Protein AF-A0A0S7XRN1-F1 (afdb_monomer)

Mean predicted aligned error: 5.83 Å

Radius of gyration: 18.35 Å; Cα contacts (8 Å, |Δi|>4): 46; chains: 1; bounding box: 29×50×40 Å

Foldseek 3Di:
DQVVVQKDKDKDVVVQVVCQPDPVSCVVVVHDPPDHRPIDMDIDHDPDDDPDDDDDDDDDDDDDDD

Solvent-accessible surface area (backbone atoms only — not comparable to full-atom values): 4513 Å² total; per-residue (Å²): 116,55,60,81,73,65,25,41,75,45,81,36,65,67,57,24,52,51,37,69,72,31,69,66,52,30,56,77,68,70,54,58,91,87,61,78,68,88,73,35,75,51,74,45,72,61,95,65,86,76,94,63,79,82,89,71,84,83,82,86,82,79,85,81,88,128

InterPro domains:
  IPR000415 Nitroreductase-like [G3DSA:3.40.109.10] (1-64)
  IPR000415 Nitroreductase-like [SSF55469] (2-58)

Nearest PDB structures (foldseek):
  3bm1-assembly1_B  TM=7.499E-01  e=9.688E-02  Escherichia coli K-12

Sequence (66 aa):
MAQTLGLGSCFVSLAQNAINASRTCRKILNMSPADRIHAVVVLGYPAVQFHRAIPRESKTFQWLDT

Secondary structure (DSSP, 8-state):
--GGGT-EEEE-HHHHHHHHH-HHHHHHTT--TT------EEEE--SS--SSPPP-PPPP------

Structure (mmCIF, N/CA/C/O backbone):
data_AF-A0A0S7XRN1-F1
#
_entry.id   AF-A0A0S7XRN1-F1
#
loop_
_atom_site.group_PDB
_atom_site.id
_atom_site.type_symbol
_atom_site.label_atom_id
_atom_site.label_alt_id
_atom_site.label_comp_id
_atom_site.label_asym_id
_atom_site.label_entity_id
_atom_site.label_seq_id
_atom_site.pdbx_PDB_ins_code
_atom_site.Cartn_x
_atom_site.Cartn_y
_atom_site.Cartn_z
_atom_site.occupancy
_atom_site.B_iso_or_equiv
_atom_site.auth_seq_id
_atom_site.auth_comp_id
_atom_site.auth_asym_id
_atom_site.auth_atom_id
_atom_site.pdbx_PDB_model_num
ATOM 1 N N . MET A 1 1 ? 12.523 2.678 -5.101 1.00 64.94 1 MET A N 1
ATOM 2 C CA . MET A 1 1 ? 12.948 2.115 -3.801 1.00 64.94 1 MET A CA 1
ATOM 3 C C . MET A 1 1 ? 12.504 0.655 -3.627 1.00 64.94 1 MET A C 1
ATOM 5 O O . MET A 1 1 ? 13.365 -0.150 -3.334 1.00 64.94 1 MET A O 1
ATOM 9 N N . ALA A 1 2 ? 11.252 0.243 -3.894 1.00 84.38 2 ALA A N 1
ATOM 10 C CA . ALA A 1 2 ? 10.918 -1.197 -4.005 1.00 84.38 2 ALA A CA 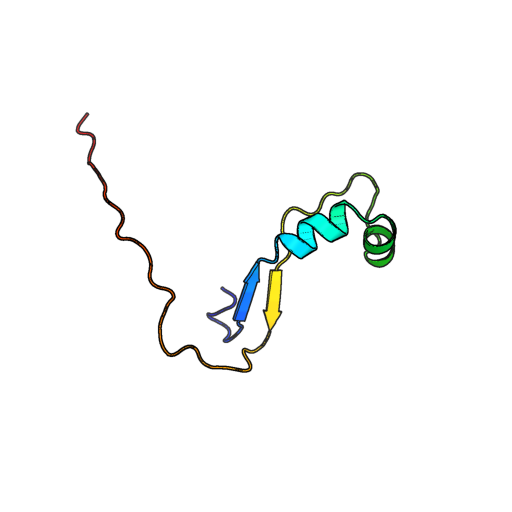1
ATOM 11 C C . ALA A 1 2 ? 11.334 -1.801 -5.366 1.00 84.38 2 ALA A C 1
ATOM 13 O O . ALA A 1 2 ? 12.028 -2.810 -5.425 1.00 84.38 2 ALA A O 1
ATOM 14 N N . GLN A 1 3 ? 11.015 -1.104 -6.462 1.00 82.88 3 GLN A N 1
ATOM 15 C CA . GLN A 1 3 ? 11.362 -1.528 -7.829 1.00 82.88 3 GLN A CA 1
ATOM 16 C C . GLN A 1 3 ? 12.870 -1.678 -8.065 1.00 82.88 3 GLN A C 1
ATOM 18 O O . GLN A 1 3 ? 13.291 -2.536 -8.827 1.00 82.88 3 GLN A O 1
ATOM 23 N N . THR A 1 4 ? 13.691 -0.884 -7.374 1.00 88.75 4 THR A N 1
ATOM 24 C CA . THR A 1 4 ? 15.161 -0.972 -7.437 1.00 88.75 4 THR A CA 1
ATOM 25 C C . THR A 1 4 ? 15.698 -2.264 -6.820 1.00 88.75 4 THR A C 1
ATOM 27 O O . THR A 1 4 ? 16.811 -2.660 -7.129 1.00 88.75 4 THR A O 1
ATOM 30 N N . LEU A 1 5 ? 14.906 -2.923 -5.969 1.00 91.06 5 LEU A N 1
ATOM 31 C CA . LEU A 1 5 ? 15.197 -4.226 -5.366 1.00 91.06 5 LEU A CA 1
ATOM 32 C C . LEU A 1 5 ? 14.497 -5.378 -6.115 1.00 91.06 5 LEU A C 1
ATOM 34 O O . LEU A 1 5 ? 14.428 -6.493 -5.607 1.00 91.06 5 LEU A O 1
ATOM 38 N N . GLY A 1 6 ? 13.922 -5.111 -7.294 1.00 87.69 6 GLY A N 1
ATOM 39 C CA . GLY A 1 6 ? 13.163 -6.095 -8.075 1.00 87.69 6 GLY A CA 1
ATOM 40 C C . GLY A 1 6 ? 11.739 -6.360 -7.571 1.00 87.69 6 GLY A C 1
ATOM 41 O O . GLY A 1 6 ? 1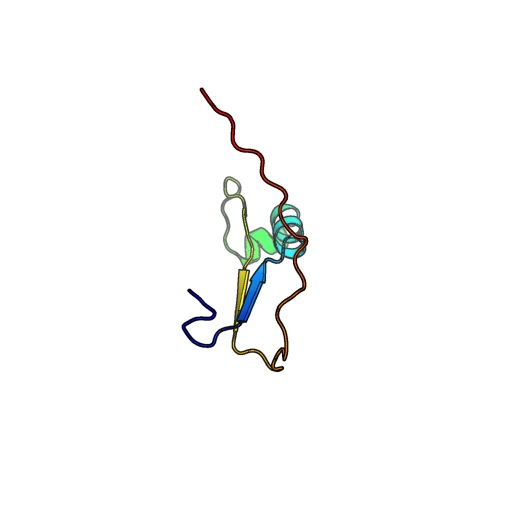1.066 -7.248 -8.091 1.00 87.69 6 GLY A O 1
ATOM 42 N N . LEU A 1 7 ? 11.252 -5.596 -6.586 1.00 91.62 7 LEU A N 1
ATOM 43 C CA . LEU A 1 7 ? 9.899 -5.742 -6.045 1.00 91.62 7 LEU A CA 1
ATOM 44 C C . LEU A 1 7 ? 8.895 -4.837 -6.768 1.00 91.62 7 LEU A C 1
ATOM 46 O O . LEU A 1 7 ? 9.124 -3.642 -6.974 1.00 91.62 7 LEU A O 1
ATOM 50 N N . GLY A 1 8 ? 7.731 -5.397 -7.085 1.00 90.56 8 GLY A N 1
ATOM 51 C CA . GLY A 1 8 ? 6.540 -4.641 -7.443 1.00 90.56 8 GLY A CA 1
ATOM 52 C C . GLY A 1 8 ? 5.928 -3.967 -6.217 1.00 90.56 8 GLY A C 1
ATOM 53 O O . GLY A 1 8 ? 6.062 -4.451 -5.092 1.00 90.56 8 GLY A O 1
ATOM 54 N N . SER A 1 9 ? 5.235 -2.850 -6.436 1.00 92.81 9 SER A N 1
ATOM 55 C CA . SER A 1 9 ? 4.503 -2.148 -5.382 1.00 92.81 9 SER A CA 1
ATOM 56 C C . SER A 1 9 ? 3.168 -1.618 -5.885 1.00 92.81 9 SER A C 1
ATOM 58 O 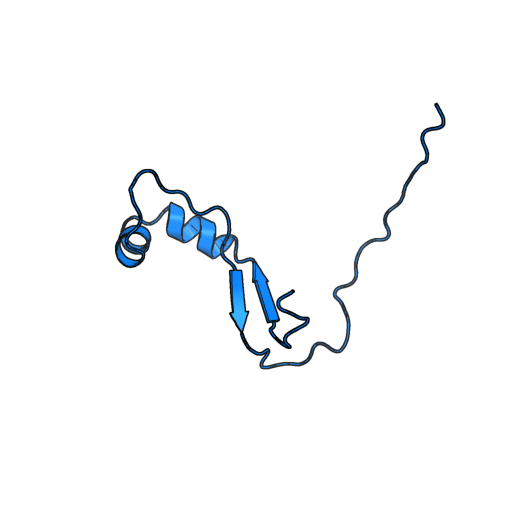O . SER A 1 9 ? 3.114 -1.047 -6.976 1.00 92.81 9 SER A O 1
ATOM 60 N N . CYS A 1 10 ? 2.117 -1.743 -5.076 1.00 92.25 10 CYS A N 1
ATOM 61 C CA . CYS A 1 10 ? 0.787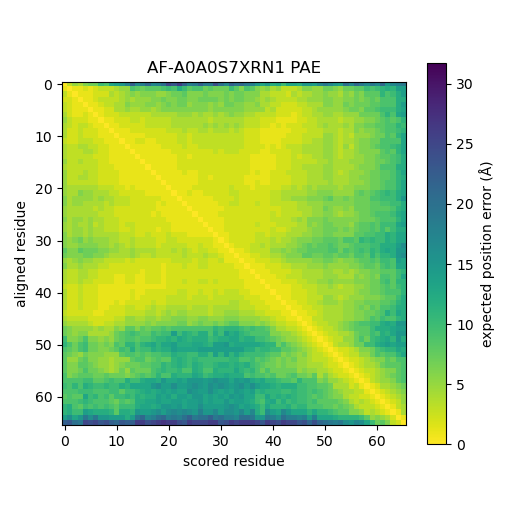 -1.221 -5.383 1.00 92.25 10 CYS A CA 1
ATOM 62 C C . CYS A 1 10 ? 0.187 -0.510 -4.164 1.00 92.25 10 CYS A C 1
ATOM 64 O O . CYS A 1 10 ? 0.121 -1.091 -3.081 1.00 92.25 10 CYS A O 1
ATOM 66 N N . PHE A 1 11 ? -0.264 0.735 -4.346 1.00 95.50 11 PHE A N 1
ATOM 67 C CA . PHE A 1 11 ? -1.073 1.439 -3.352 1.00 95.50 11 PHE A CA 1
ATOM 68 C C . PHE A 1 11 ? -2.523 0.969 -3.446 1.00 95.50 11 PHE A C 1
ATOM 70 O O . PHE A 1 11 ? -3.139 1.064 -4.505 1.00 95.50 11 PHE A O 1
ATOM 77 N N . VAL A 1 12 ? -3.079 0.497 -2.331 1.00 97.12 12 VAL A N 1
ATOM 78 C CA . VAL A 1 12 ? -4.431 -0.072 -2.285 1.00 97.12 12 VAL A CA 1
ATOM 79 C C . VAL A 1 12 ? -5.332 0.799 -1.411 1.00 97.12 12 VAL A C 1
ATOM 81 O O . VAL A 1 12 ? -5.617 0.483 -0.255 1.00 97.12 12 VAL A O 1
ATOM 84 N N . SER A 1 13 ? -5.812 1.910 -1.973 1.00 96.56 13 SER A N 1
ATOM 85 C CA . SER A 1 13 ? -6.708 2.847 -1.271 1.00 96.56 13 SER A CA 1
ATOM 86 C C . SER A 1 13 ? -8.012 2.188 -0.810 1.00 96.56 13 SER A C 1
ATOM 88 O O . SER A 1 13 ? -8.561 2.546 0.229 1.00 96.56 13 SER A O 1
ATOM 90 N N . LEU A 1 14 ? -8.491 1.173 -1.536 1.00 96.88 14 LEU A N 1
ATOM 91 C CA . LEU A 1 14 ? -9.665 0.409 -1.119 1.00 96.88 14 LEU A CA 1
ATOM 92 C C . LEU A 1 14 ? -9.422 -0.328 0.207 1.00 96.88 14 LEU A C 1
ATOM 94 O O . LEU A 1 14 ? -10.262 -0.270 1.101 1.00 96.88 14 LEU A O 1
ATOM 98 N N . ALA A 1 15 ? -8.257 -0.963 0.366 1.00 96.81 15 ALA A N 1
ATOM 99 C CA . ALA A 1 15 ? -7.889 -1.653 1.599 1.00 96.81 15 ALA A CA 1
ATOM 100 C C . ALA A 1 15 ? -7.720 -0.662 2.755 1.00 96.81 15 ALA A C 1
ATOM 102 O O . ALA A 1 15 ? -8.229 -0.903 3.847 1.00 96.81 15 ALA A O 1
ATOM 103 N N . GLN A 1 16 ? -7.085 0.488 2.504 1.00 97.44 16 GLN A N 1
ATOM 104 C CA . GLN A 1 16 ? -6.994 1.576 3.481 1.00 97.44 16 GLN A CA 1
ATOM 105 C C . GLN A 1 16 ? -8.382 1.978 4.008 1.00 97.44 16 GLN A C 1
ATOM 107 O O . GLN A 1 16 ? -8.585 2.070 5.223 1.00 97.44 16 GLN A O 1
ATOM 112 N N . ASN A 1 17 ? -9.339 2.212 3.108 1.00 96.81 17 ASN A N 1
ATOM 113 C CA . ASN A 1 17 ? -10.692 2.626 3.478 1.00 96.81 17 ASN A CA 1
ATOM 114 C C . ASN A 1 17 ? -11.439 1.513 4.223 1.00 96.81 17 ASN A C 1
ATOM 116 O O . ASN A 1 17 ? -12.020 1.765 5.280 1.00 96.81 17 ASN A O 1
ATOM 120 N N . ALA A 1 18 ? -11.370 0.280 3.718 1.00 96.50 18 ALA A N 1
ATOM 121 C CA . ALA A 1 18 ? -12.028 -0.875 4.320 1.00 96.50 18 ALA A CA 1
ATOM 122 C C . ALA A 1 18 ? -11.526 -1.155 5.745 1.00 96.50 18 ALA A C 1
ATOM 124 O O . ALA A 1 18 ? -12.328 -1.362 6.657 1.00 96.50 18 ALA A O 1
ATOM 125 N N . ILE A 1 19 ? -10.209 -1.107 5.970 1.00 96.44 19 ILE A N 1
ATOM 126 C CA . ILE A 1 19 ? -9.632 -1.355 7.295 1.00 96.44 19 ILE A CA 1
ATOM 127 C C . ILE A 1 19 ? -10.006 -0.236 8.268 1.00 96.44 19 ILE A C 1
ATOM 129 O O . ILE A 1 19 ? -10.377 -0.519 9.403 1.00 96.44 19 ILE A O 1
ATOM 133 N N . ASN A 1 20 ? -9.966 1.031 7.843 1.00 95.88 20 ASN A N 1
ATOM 134 C CA . ASN A 1 20 ? -10.378 2.135 8.711 1.00 95.88 20 ASN A CA 1
ATOM 135 C C . ASN A 1 20 ? -11.861 2.059 9.110 1.00 95.88 20 ASN A C 1
ATOM 137 O O . ASN A 1 20 ? -12.191 2.442 10.230 1.00 95.88 20 ASN A O 1
ATOM 141 N N . ALA A 1 21 ? -12.731 1.556 8.229 1.00 95.69 21 ALA A N 1
ATOM 142 C CA . ALA A 1 21 ? -14.161 1.405 8.496 1.00 95.69 21 ALA A CA 1
ATOM 143 C C . ALA A 1 21 ? -14.509 0.155 9.331 1.00 95.69 21 ALA A C 1
ATOM 145 O O . ALA A 1 21 ? -15.525 0.135 10.025 1.00 95.69 21 ALA A O 1
ATOM 146 N N . SER A 1 22 ? -13.683 -0.895 9.288 1.00 96.12 22 SER A N 1
ATOM 147 C CA . SER A 1 22 ? -13.976 -2.182 9.928 1.00 96.12 22 SER A CA 1
ATOM 148 C C . SER A 1 22 ? -13.295 -2.342 11.289 1.00 96.12 22 SER A C 1
ATOM 150 O O . SER A 1 22 ? -12.076 -2.508 11.392 1.00 96.12 22 SER A O 1
ATOM 152 N N . ARG A 1 23 ? -14.097 -2.409 12.362 1.00 94.38 23 ARG A N 1
ATOM 153 C CA . ARG A 1 23 ? -13.597 -2.706 13.719 1.00 94.38 23 ARG A CA 1
ATOM 154 C C . ARG A 1 23 ? -12.938 -4.088 13.797 1.00 94.38 23 ARG A C 1
ATOM 156 O O . ARG A 1 23 ? -11.968 -4.247 14.531 1.00 94.38 23 ARG A O 1
ATOM 163 N N . THR A 1 24 ? -13.431 -5.072 13.044 1.00 96.44 24 THR A N 1
ATOM 164 C CA . THR A 1 24 ? -12.845 -6.421 13.004 1.00 96.44 24 THR A CA 1
ATOM 165 C C . THR A 1 24 ? -11.455 -6.397 12.378 1.00 96.44 24 THR A C 1
ATOM 167 O O . THR A 1 24 ? -10.520 -6.932 12.966 1.00 96.44 24 THR A O 1
ATOM 170 N N . CYS A 1 25 ? -11.282 -5.709 11.246 1.00 95.81 25 CYS A N 1
ATOM 171 C CA . CYS A 1 25 ? -9.970 -5.572 10.609 1.00 95.81 25 CYS A CA 1
ATOM 172 C C . CYS A 1 25 ? -8.980 -4.831 11.516 1.00 95.81 25 CYS A C 1
ATOM 174 O O . CYS A 1 25 ? -7.844 -5.272 11.671 1.00 95.81 25 CYS A O 1
ATOM 176 N N . ARG A 1 26 ? -9.425 -3.757 12.183 1.00 95.50 26 ARG A N 1
ATOM 177 C CA . ARG A 1 26 ? -8.606 -3.028 13.166 1.00 95.50 26 ARG A CA 1
ATOM 178 C C . ARG A 1 26 ? -8.152 -3.905 14.332 1.00 95.50 26 ARG A C 1
ATOM 180 O O . ARG A 1 26 ? -7.002 -3.804 14.742 1.00 95.50 26 ARG A O 1
ATOM 187 N N . LYS A 1 27 ? -9.026 -4.784 14.836 1.00 95.62 27 LYS A N 1
ATOM 188 C CA . LYS A 1 27 ? -8.676 -5.753 15.886 1.00 95.62 27 LYS A CA 1
ATOM 189 C C . LYS A 1 27 ? -7.639 -6.767 15.413 1.00 95.62 27 LYS A C 1
ATOM 191 O O . LYS A 1 27 ? -6.687 -7.013 16.135 1.00 95.62 27 LYS A O 1
ATOM 196 N N . ILE A 1 28 ? -7.800 -7.319 14.208 1.00 96.88 28 ILE A N 1
ATOM 197 C CA . ILE A 1 28 ? -6.836 -8.275 13.629 1.00 96.88 28 ILE A CA 1
ATOM 198 C C . ILE A 1 28 ? -5.440 -7.648 13.530 1.00 96.88 28 ILE A C 1
ATOM 200 O O . ILE A 1 28 ? -4.442 -8.311 13.789 1.00 96.88 28 ILE A O 1
ATOM 204 N N . LEU A 1 29 ? -5.375 -6.360 13.194 1.00 95.69 29 LEU A N 1
ATOM 205 C CA . LEU A 1 29 ? -4.129 -5.604 13.085 1.00 95.69 29 LEU A CA 1
ATOM 206 C C . LEU A 1 29 ? -3.628 -5.035 14.424 1.00 95.69 29 LEU A C 1
ATOM 208 O O . LEU A 1 29 ? -2.655 -4.288 14.421 1.00 95.69 29 LEU A O 1
ATOM 212 N N . ASN A 1 30 ? -4.282 -5.356 15.549 1.00 96.25 30 ASN A N 1
ATOM 213 C CA . ASN A 1 30 ? -3.972 -4.824 16.882 1.00 96.25 30 ASN A CA 1
ATOM 214 C C . ASN A 1 30 ? -3.851 -3.289 16.925 1.00 96.25 30 ASN A C 1
ATOM 216 O O . ASN A 1 30 ? -3.000 -2.737 17.619 1.00 96.25 30 ASN A O 1
ATOM 220 N N . MET A 1 31 ? -4.708 -2.589 16.179 1.00 95.19 31 MET A N 1
ATOM 221 C CA . MET A 1 31 ? -4.691 -1.128 16.126 1.00 95.19 31 MET A CA 1
ATOM 222 C C . MET A 1 31 ? -5.378 -0.502 17.339 1.00 95.19 31 MET A C 1
ATOM 224 O O . MET A 1 31 ? -6.460 -0.941 17.751 1.00 95.19 31 MET A O 1
ATOM 228 N N . SER A 1 32 ? -4.811 0.596 17.840 1.00 93.69 32 SER A N 1
ATOM 229 C CA . SER A 1 32 ? -5.490 1.444 18.817 1.00 93.69 32 SER A CA 1
ATOM 230 C C . SER A 1 32 ? -6.705 2.135 18.176 1.00 93.69 32 SER A C 1
ATOM 232 O O . SER A 1 32 ? -6.687 2.449 16.981 1.00 93.69 32 SER A O 1
ATOM 234 N N . PRO A 1 33 ? -7.773 2.443 18.939 1.00 88.38 33 PRO A N 1
ATOM 235 C CA . PRO A 1 33 ? -8.890 3.243 18.438 1.00 88.38 33 PRO A CA 1
ATOM 236 C C . PRO A 1 33 ? -8.472 4.611 17.876 1.00 88.38 33 PRO A C 1
ATOM 238 O O . PRO A 1 33 ? -9.131 5.103 16.958 1.00 88.38 33 PRO A O 1
ATOM 241 N N . ALA A 1 34 ? -7.391 5.193 18.408 1.00 93.31 34 ALA A N 1
ATOM 242 C CA . ALA A 1 34 ? -6.850 6.485 17.988 1.00 93.31 34 ALA A CA 1
ATOM 243 C C . ALA A 1 34 ? -6.044 6.420 16.677 1.00 93.31 34 ALA A C 1
ATOM 245 O O . ALA A 1 34 ? -5.861 7.448 16.026 1.00 93.31 34 ALA A O 1
ATOM 246 N N . ASP A 1 35 ? -5.595 5.232 16.264 1.00 94.81 35 ASP A N 1
ATOM 247 C CA . ASP A 1 35 ? -4.777 5.079 15.063 1.00 94.81 35 ASP A CA 1
ATOM 248 C C . ASP A 1 35 ? -5.625 5.209 13.796 1.00 94.81 35 ASP A C 1
ATOM 250 O O . ASP A 1 35 ? -6.809 4.848 13.756 1.00 94.81 35 ASP A O 1
ATOM 254 N N . ARG A 1 36 ? -5.006 5.679 12.710 1.00 95.19 36 ARG A N 1
ATOM 255 C CA . ARG A 1 36 ? -5.634 5.778 11.388 1.00 95.19 36 ARG A CA 1
ATOM 256 C C . ARG A 1 36 ? -4.675 5.307 10.306 1.00 95.19 36 ARG A C 1
ATOM 258 O O . ARG A 1 36 ? -3.518 5.706 10.269 1.00 95.19 36 ARG A O 1
ATOM 265 N N . ILE A 1 37 ? -5.172 4.483 9.384 1.00 95.75 37 ILE A N 1
ATOM 266 C CA . ILE A 1 37 ? -4.376 4.053 8.232 1.00 95.75 37 ILE A CA 1
ATOM 267 C C . ILE A 1 37 ? -4.411 5.138 7.157 1.00 95.75 37 ILE A C 1
ATOM 269 O O . ILE A 1 37 ? -5.483 5.503 6.665 1.00 95.75 37 ILE A O 1
ATOM 273 N N . HIS A 1 38 ? -3.236 5.619 6.764 1.00 96.25 38 HIS A N 1
ATOM 274 C CA . HIS A 1 38 ? -3.083 6.631 5.715 1.00 96.25 38 HIS A CA 1
ATOM 275 C C . HIS A 1 38 ? -2.741 6.043 4.347 1.00 96.25 38 HIS A C 1
ATOM 277 O O . HIS A 1 38 ? -3.075 6.640 3.331 1.00 96.25 38 HIS A O 1
ATOM 283 N N . ALA A 1 39 ? -2.109 4.873 4.313 1.00 96.50 39 ALA A N 1
ATOM 284 C CA . ALA A 1 39 ? -1.796 4.172 3.081 1.00 96.50 39 ALA A CA 1
ATOM 285 C C . ALA A 1 39 ? -1.690 2.671 3.354 1.00 96.50 39 ALA A C 1
ATOM 287 O O . ALA A 1 39 ? -1.261 2.253 4.428 1.00 96.50 39 ALA A O 1
ATOM 288 N N . VAL A 1 40 ? -2.050 1.873 2.355 1.00 96.88 40 VAL A N 1
ATOM 289 C CA . VAL A 1 40 ? -1.750 0.442 2.308 1.00 96.88 40 VAL A CA 1
ATOM 290 C C . VAL A 1 40 ? -0.927 0.210 1.056 1.00 96.88 40 VAL A C 1
ATOM 292 O O . VAL A 1 40 ? -1.347 0.597 -0.036 1.00 96.88 40 VAL A O 1
ATOM 295 N N . VAL A 1 41 ? 0.243 -0.401 1.222 1.00 95.94 41 VAL A N 1
ATOM 296 C CA . VAL A 1 41 ? 1.147 -0.740 0.123 1.00 95.94 41 VAL A CA 1
ATOM 297 C C . VAL A 1 41 ? 1.353 -2.243 0.121 1.00 95.94 41 VAL A C 1
ATOM 299 O O . VAL A 1 41 ? 1.811 -2.809 1.109 1.00 95.94 41 VAL A O 1
ATOM 302 N N . VAL A 1 42 ? 1.023 -2.884 -0.995 1.00 95.19 42 VAL A N 1
ATOM 303 C CA . VAL A 1 42 ? 1.356 -4.290 -1.236 1.00 95.19 42 VAL A CA 1
ATOM 304 C C . VAL A 1 42 ? 2.709 -4.345 -1.930 1.00 95.19 42 VAL A C 1
ATOM 306 O O . VAL A 1 42 ? 2.940 -3.594 -2.880 1.00 95.19 42 VAL A O 1
ATOM 309 N N . LEU A 1 43 ? 3.588 -5.226 -1.452 1.00 95.06 43 LEU A N 1
ATOM 310 C CA . LEU A 1 43 ? 4.927 -5.461 -1.986 1.00 95.06 43 LEU A CA 1
ATOM 311 C C . LEU A 1 43 ? 5.104 -6.947 -2.302 1.00 95.06 43 LEU A C 1
ATOM 313 O O . LEU A 1 43 ? 4.604 -7.799 -1.570 1.00 95.06 43 LEU A O 1
ATOM 317 N N . GLY A 1 44 ? 5.836 -7.255 -3.369 1.00 93.62 44 GLY A N 1
ATOM 318 C CA . GLY A 1 44 ? 6.155 -8.635 -3.729 1.00 93.62 44 GLY A CA 1
ATOM 319 C C . GLY A 1 44 ? 6.855 -8.746 -5.076 1.00 93.62 44 GLY A C 1
ATOM 320 O O . GLY A 1 44 ? 7.019 -7.754 -5.786 1.00 93.62 44 GLY A O 1
ATOM 321 N N . TYR A 1 45 ? 7.260 -9.960 -5.438 1.00 93.12 45 TYR A N 1
ATOM 322 C CA . TYR A 1 45 ? 7.813 -10.228 -6.762 1.00 93.12 45 TYR A CA 1
ATOM 323 C C . TYR A 1 45 ? 6.685 -10.268 -7.800 1.00 93.12 45 TYR A C 1
ATOM 325 O O . TYR A 1 45 ? 5.728 -11.027 -7.620 1.00 93.12 45 TYR A O 1
ATOM 333 N N . PRO A 1 46 ? 6.748 -9.453 -8.868 1.00 89.56 46 PRO A N 1
ATOM 334 C CA . PRO A 1 46 ? 5.728 -9.475 -9.905 1.00 89.56 46 PRO A CA 1
ATOM 335 C C . PRO A 1 46 ? 5.675 -10.847 -10.583 1.00 89.56 46 PRO A C 1
ATOM 337 O O . PRO A 1 46 ? 6.683 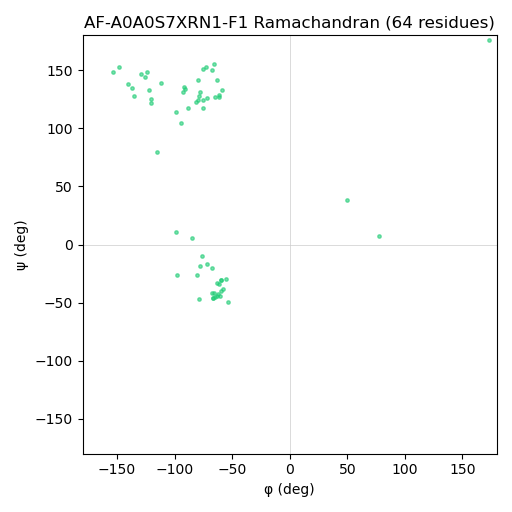-11.326 -11.092 1.00 89.56 46 PRO A O 1
ATOM 340 N N . ALA A 1 47 ? 4.489 -11.453 -10.641 1.00 90.44 47 ALA A N 1
ATOM 341 C CA . ALA A 1 47 ? 4.273 -12.687 -11.401 1.00 90.44 47 ALA A CA 1
ATOM 342 C C . ALA A 1 47 ? 4.302 -12.457 -12.926 1.00 90.44 47 ALA A C 1
ATOM 344 O O . ALA A 1 47 ? 4.432 -13.403 -13.697 1.00 90.44 47 ALA A O 1
ATOM 345 N N . VAL A 1 48 ? 4.168 -11.200 -13.361 1.00 88.06 48 VAL A N 1
ATOM 346 C CA . VAL A 1 48 ? 4.169 -10.785 -14.768 1.00 88.06 48 VAL A CA 1
ATOM 347 C C . VAL A 1 48 ? 5.162 -9.650 -14.987 1.00 88.06 48 VAL A C 1
ATOM 349 O O . VAL A 1 48 ? 5.345 -8.792 -14.119 1.00 88.06 48 VAL A O 1
ATOM 352 N N . GLN A 1 49 ? 5.778 -9.623 -16.167 1.00 82.44 49 GLN A N 1
ATOM 353 C CA . GLN A 1 49 ? 6.605 -8.502 -16.604 1.00 82.44 49 GLN A CA 1
ATOM 354 C C . GLN A 1 49 ? 5.766 -7.504 -17.398 1.00 82.44 49 GLN A C 1
ATOM 356 O O . GLN A 1 49 ? 5.047 -7.860 -18.328 1.00 82.44 49 GLN A O 1
ATOM 361 N N . PHE A 1 50 ? 5.881 -6.228 -17.040 1.00 80.31 50 PHE A N 1
ATOM 362 C CA . PHE A 1 50 ? 5.280 -5.143 -17.802 1.00 80.31 50 PHE A CA 1
ATOM 363 C C . PHE A 1 50 ? 6.268 -4.684 -18.875 1.00 80.31 50 PHE A C 1
ATOM 365 O O . PHE A 1 50 ? 7.343 -4.184 -18.557 1.00 80.31 50 PHE A O 1
ATOM 372 N N . HIS A 1 51 ? 5.898 -4.822 -20.148 1.00 82.06 51 HIS A N 1
ATOM 373 C CA . HIS A 1 51 ? 6.761 -4.437 -21.274 1.00 82.06 51 HIS A CA 1
ATOM 374 C C . HIS A 1 51 ? 6.826 -2.923 -21.528 1.00 82.06 51 HIS A C 1
ATOM 376 O O . HIS A 1 51 ? 7.632 -2.466 -22.333 1.00 82.06 51 HIS A O 1
ATOM 382 N N . ARG A 1 52 ? 5.970 -2.132 -20.871 1.00 83.69 52 ARG A N 1
ATOM 383 C CA . ARG A 1 52 ? 5.950 -0.671 -20.991 1.00 83.69 52 ARG A CA 1
ATOM 384 C C . ARG A 1 52 ? 5.511 -0.016 -19.691 1.00 83.69 52 ARG A C 1
ATOM 386 O O . ARG A 1 52 ? 4.735 -0.592 -18.928 1.00 83.69 52 ARG A O 1
ATOM 393 N N . ALA A 1 53 ? 5.966 1.213 -19.476 1.00 84.25 53 ALA A N 1
ATOM 394 C CA . ALA A 1 53 ? 5.425 2.062 -18.427 1.00 84.25 53 ALA A CA 1
ATOM 395 C C . ALA A 1 53 ? 3.959 2.423 -18.721 1.00 84.25 53 ALA A C 1
ATOM 397 O O . ALA A 1 53 ? 3.523 2.442 -19.875 1.00 84.25 53 ALA A O 1
ATOM 398 N N . ILE A 1 54 ? 3.206 2.736 -17.666 1.00 85.06 54 ILE A N 1
ATOM 399 C CA . ILE A 1 54 ? 1.867 3.316 -17.805 1.00 85.06 54 ILE A CA 1
ATOM 400 C C . ILE A 1 54 ? 2.021 4.658 -18.540 1.00 85.06 54 ILE A C 1
ATOM 402 O O . ILE A 1 54 ? 2.855 5.467 -18.116 1.00 85.06 54 ILE A O 1
ATOM 406 N N . PRO A 1 55 ? 1.262 4.907 -19.623 1.00 90.00 55 PRO A N 1
ATOM 407 C CA . PRO A 1 55 ? 1.304 6.189 -20.311 1.00 90.00 55 PRO A CA 1
ATOM 408 C C . PRO A 1 55 ? 0.925 7.306 -19.337 1.00 90.00 55 PRO A C 1
ATOM 410 O O . PRO A 1 55 ? -0.037 7.191 -18.580 1.00 90.00 55 PRO A O 1
ATOM 413 N N . ARG A 1 56 ? 1.718 8.377 -19.331 1.00 88.50 56 ARG A N 1
ATOM 414 C CA . ARG A 1 56 ? 1.463 9.578 -18.534 1.00 88.50 56 ARG A CA 1
ATOM 415 C C . ARG A 1 56 ? 1.135 10.718 -19.479 1.00 88.50 56 ARG A C 1
ATOM 417 O O . ARG A 1 56 ? 1.791 10.856 -20.509 1.00 88.50 56 ARG A O 1
ATOM 424 N N . GLU A 1 57 ? 0.155 11.531 -19.112 1.00 89.88 57 GLU A N 1
ATOM 425 C CA . GLU A 1 57 ? -0.138 12.758 -19.847 1.00 89.88 57 GLU A CA 1
ATOM 426 C C . GLU A 1 57 ? 1.058 13.715 -19.778 1.00 89.88 57 GLU A C 1
ATOM 428 O O . GLU A 1 57 ? 1.747 13.813 -18.753 1.00 89.88 57 GLU A O 1
ATOM 433 N N . SER A 1 58 ? 1.331 14.400 -20.890 1.00 89.62 58 SER A N 1
ATOM 434 C CA . SER A 1 58 ? 2.392 15.400 -20.953 1.00 89.62 58 SER A CA 1
ATOM 435 C C . SER A 1 58 ? 2.044 16.561 -20.032 1.00 89.62 58 SER A C 1
ATOM 437 O O . SER A 1 58 ? 0.973 17.153 -20.147 1.00 89.62 58 SER A O 1
ATOM 439 N N . LYS A 1 59 ? 2.962 16.918 -19.135 1.00 89.06 59 LYS A N 1
ATOM 440 C CA . LYS A 1 59 ? 2.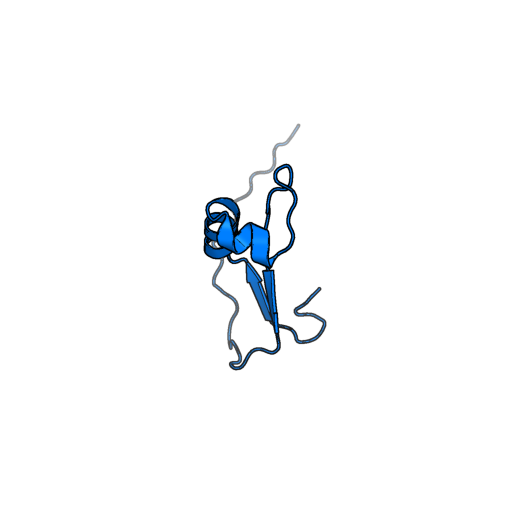783 18.099 -18.294 1.00 89.06 59 LYS A CA 1
ATOM 441 C C . LYS A 1 59 ? 3.045 19.354 -19.119 1.00 89.06 59 LYS A C 1
ATOM 443 O O . LYS A 1 59 ? 4.172 19.568 -19.557 1.00 89.06 59 LYS A O 1
ATOM 448 N N . THR A 1 60 ? 2.030 20.193 -19.270 1.00 90.81 60 THR A N 1
ATOM 449 C CA . THR A 1 60 ? 2.208 21.580 -19.706 1.00 90.81 60 THR A CA 1
ATOM 450 C C . THR A 1 60 ? 2.684 22.394 -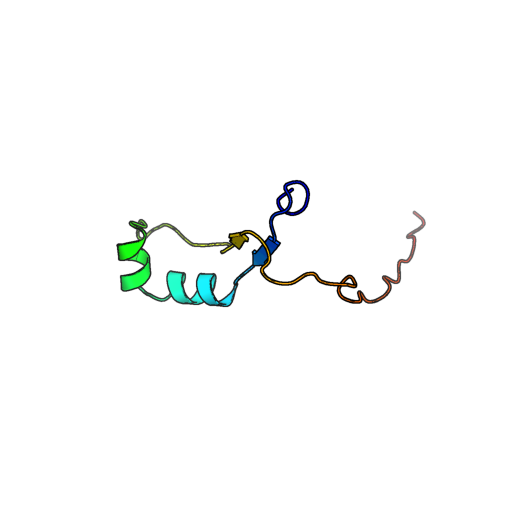18.509 1.00 90.81 60 THR A C 1
ATOM 452 O O . THR A 1 60 ? 2.071 22.340 -17.444 1.00 90.81 60 THR A O 1
ATOM 455 N N . PHE A 1 61 ? 3.783 23.126 -18.659 1.00 89.38 61 PHE A N 1
ATOM 456 C CA . PHE A 1 61 ? 4.275 24.051 -17.642 1.00 89.38 61 PHE A CA 1
ATOM 457 C C . PHE A 1 61 ? 4.420 25.446 -18.247 1.00 89.38 61 PHE A C 1
ATOM 459 O O . PHE A 1 61 ? 4.700 25.590 -19.436 1.00 89.38 61 PHE A O 1
ATOM 466 N N . GLN A 1 62 ? 4.213 26.465 -17.419 1.00 90.25 62 GLN A N 1
ATOM 467 C CA . GLN A 1 62 ? 4.483 27.859 -17.747 1.00 90.25 62 GLN A CA 1
ATOM 468 C C . GLN A 1 62 ? 5.471 28.395 -16.718 1.00 90.25 62 GLN A C 1
ATOM 470 O O . GLN A 1 62 ? 5.309 28.161 -15.520 1.00 90.25 62 GLN A O 1
ATOM 475 N N . TRP A 1 63 ? 6.506 29.073 -17.200 1.00 85.31 63 TRP A N 1
ATOM 476 C CA . TRP A 1 63 ? 7.421 29.812 -16.343 1.00 85.31 63 TRP A CA 1
ATOM 477 C C . TRP A 1 63 ? 6.756 31.130 -15.946 1.00 85.31 63 TRP A C 1
ATOM 479 O O . TRP A 1 63 ? 6.186 31.814 -16.793 1.00 85.31 63 TRP A O 1
ATOM 489 N N . LEU A 1 64 ? 6.783 31.447 -14.653 1.00 88.62 64 LEU A N 1
ATOM 490 C CA . LEU A 1 64 ? 6.403 32.758 -14.137 1.00 88.62 64 LEU A CA 1
ATOM 491 C C . LEU A 1 64 ? 7.680 33.584 -14.019 1.00 88.62 64 LEU A C 1
ATOM 493 O O . LEU A 1 64 ? 8.475 33.356 -13.108 1.00 88.62 64 LEU A O 1
ATOM 497 N N . ASP A 1 65 ? 7.873 34.512 -14.951 1.00 84.31 65 ASP A N 1
ATOM 498 C CA . ASP A 1 65 ? 8.919 35.523 -14.831 1.00 84.31 65 ASP A CA 1
ATOM 499 C C . ASP A 1 65 ? 8.487 36.520 -13.741 1.00 84.31 65 ASP A C 1
ATOM 501 O O . ASP A 1 65 ? 7.353 37.007 -13.755 1.00 84.31 65 ASP A O 1
ATOM 505 N N . THR A 1 66 ? 9.359 36.742 -12.751 1.00 71.38 66 THR A N 1
ATOM 506 C CA . THR A 1 66 ? 9.139 37.649 -11.604 1.00 71.38 66 THR A CA 1
ATOM 507 C C . THR A 1 66 ? 9.963 38.912 -11.762 1.00 71.38 66 THR A C 1
ATOM 509 O O . THR A 1 66 ? 11.083 38.803 -12.310 1.00 71.38 66 THR A O 1
#

pLDDT: mean 91.26, std 6.17, range [64.94, 97.44]

Organism: NCBI:txid1703775

=== Feature glossary ===
Feature key, reading from the visual/contextual features back to the raw sequence:

Rendered structure images. Six rendered views show the 3D structure from the faces of a cube — i.e. along ±x, ±y, ±z. Rendering representation is drawn randomly per protein from cartoon (secondary-structure ribbons), sticks (backbone bonds), or molecular surface; coloring is either N→C rainbow (blue at the N-terminus through red at the C-terminus) or one color per chain.

Contact-map, Ramachandran, and PAE plots. The contact map is a binary N×N matrix image: pixel (i, j) is dark where Cα_i and Cα_j are within 8 Å and |i−j|>4. Because the |i−j|>4 filter removes local helical contacts, off-diagonal stripes parallel to the main diagonal indicate parallel β-sheets; stripes perpendicular to it indicate antiparallel β-sheets. The Ramachandran plot scatters every residue's (φ, ψ) pair against the sterically allowed regions. The PAE heatmap renders the predicted-aligned-error matrix.

InterPro / GO / CATH / organism. Database cross-references. InterPro integrates a dozen domain/family signature databases into unified entries with residue-range hits. GO terms attach function/process/location labels with evidence codes. CATH codes position the fold in a four-level structural taxonomy. Organism is the NCBI-taxonomy species name.

Nearest PDB structures. The Foldseek neighbor list gives the closest experimentally determined structures in the PDB, ranked by structural alignment. TM-score near 1 means near-identical fold; near 0.3 means only rough topology match. This is how one finds what a novel AlphaFold prediction most resembles in the solved-structure universe.

Predicted aligned error. PAE(i, j) answers: if I align the predicted and true structures on residue i, how far off (in Å) do I expect residue j to be? A block-diagonal PAE matrix with low values on the blocks and high values off-diagonal is the signature of a multi-domain protein with confidently predicted domains but uncertain inter-domain orientation.

Solvent-accessible surface area. Accessible surface area quantifies burial. A residue with SASA near zero is packed into the hydrophobic core; one with SASA >100 Å² sits on the surface. Computed here via the Shrake–Rupley numerical algorithm with a 1.4 Å probe.

B-factor. B-factor (Debye–Waller factor) reflects atomic displacement in the crystal lattice. It is an experimental observable (units Å²), not a prediction; low values mean the atom is pinned down, high values mean it moves or is heterogeneous across the crystal.

pLDDT. For AlphaFold models, the B-factor field carries pLDDT — the model's own estimate of local accuracy on a 0–100 scale. Regions with pLDDT<50 should be treated as essentially unmodeled; they often correspond to intrinsically disordered segments.

Backbone torsions (φ/ψ). φ (phi) and ψ (psi) are the two rotatable backbone dihedrals per residue: φ is the C(i-1)–N–Cα–C torsion, ψ is the N–Cα–C–N(i+1) torsion, both in degrees on (−180°, 180°]. α-helical residues cluster near (−60°, −45°); β-strand residues near (−120°, +130°). A Ramachandran plot is simply a scatter of (φ, ψ) for every residue.

Radius of gyration, Cα contacts, bounding box. Ra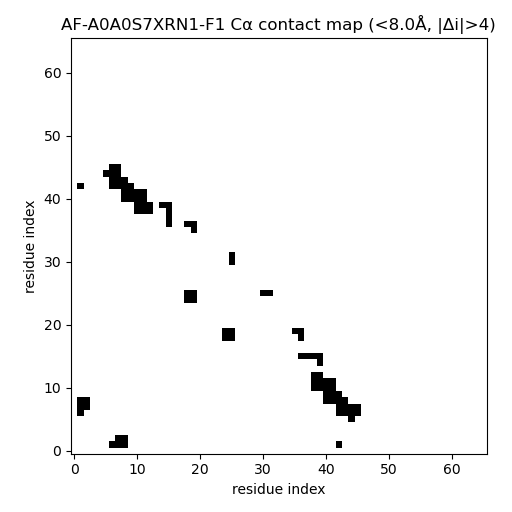dius of gyration (Rg) is the root-mean-square distance of Cα atoms from their centroid — a single number for overall size and compactness. A globular domain of N residues has Rg ≈ 2.2·N^0.38 Å; an extended or disordered chain has a much larger Rg. The Cα contact count is the number of residue pairs whose Cα atoms are within 8 Å and are more than four positions apart in sequence — a standard proxy for tertiary packing density. The bounding box is the smallest axis-aligned box enclosing all Cα atoms.

Secondary structure (3-state, P-SEA). Three-state secondary structure (P-SEA) collapses the eight DSSP classes into helix (a), strand (b), and coil (c). P-SEA assigns these from Cα geometry alone — distances and angles — without requiring backbone oxygens, so it works on any Cα trace.

Secondary structure (8-state, DSSP). DSSP 8-state secondary structure assigns each residue one of H (α-helix), G (3₁₀-helix), I (π-helix), E (extended β-strand), B (isolated β-bridge), T (hydrogen-bonded turn), S (bend), or '-' (coil). The assignment is computed from backbone hydrogen-bond geometry via the Kabsch–Sander algorithm.

Foldseek 3Di. A 3Di character summarizes, for each residue, the relative orientation of the Cα fr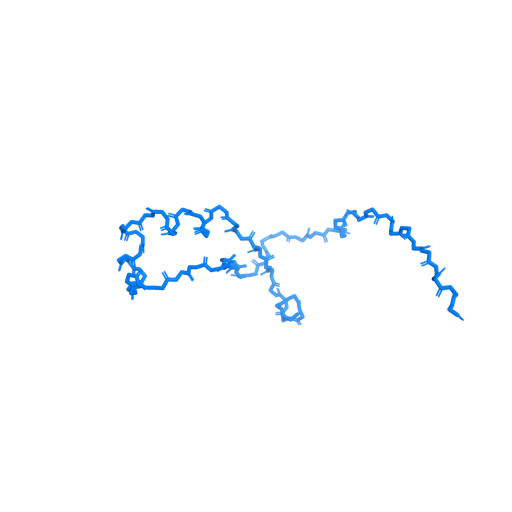ame of its nearest spatial neighbor. Because it encodes fold topology rather than chemistry, 3Di alignments detect remote structural similarity that sequence alignment misses.

mmCIF coordinates. The mmCIF block holds the 3D Cartesian coordinates of each backbone atom (N, Cα, C, O) in ångströms. mmCIF is the PDB's canonical archive format — a tagged-loop text representation of the atomic model.

Sequence. Sequence gives the chain of amino acids in standard one-letter code (A=alanine, C=cysteine, …, Y=tyrosine), read N→C. It is the only feature that is directly encoded by the gene; all structural features are derived from the folded form of this sequence.